Protein AF-V4P9B9-F1 (afdb_monomer)

Structure (mmCIF, N/CA/C/O backbone):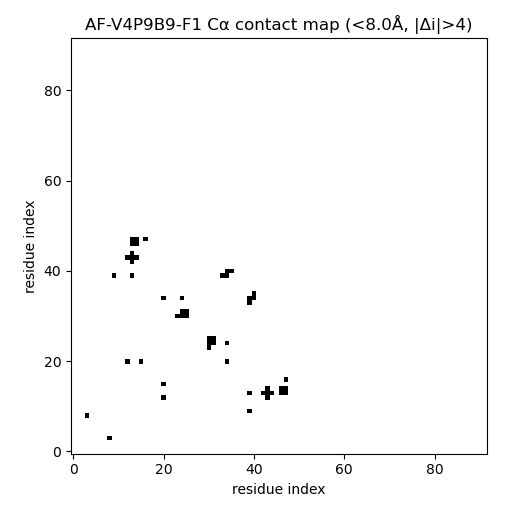
data_AF-V4P9B9-F1
#
_entry.id   AF-V4P9B9-F1
#
loop_
_atom_site.group_PDB
_atom_site.id
_atom_site.type_symbol
_atom_site.label_atom_id
_atom_site.label_alt_id
_atom_site.label_comp_id
_atom_site.label_asym_id
_atom_site.label_entity_id
_atom_site.label_seq_id
_atom_site.pdbx_PDB_ins_code
_atom_site.Cartn_x
_atom_site.Cartn_y
_atom_site.Cartn_z
_atom_site.occupancy
_atom_site.B_iso_or_equiv
_atom_site.auth_seq_id
_atom_site.auth_comp_id
_atom_site.auth_asym_id
_atom_site.auth_atom_id
_atom_site.pdbx_PDB_model_num
ATOM 1 N N . MET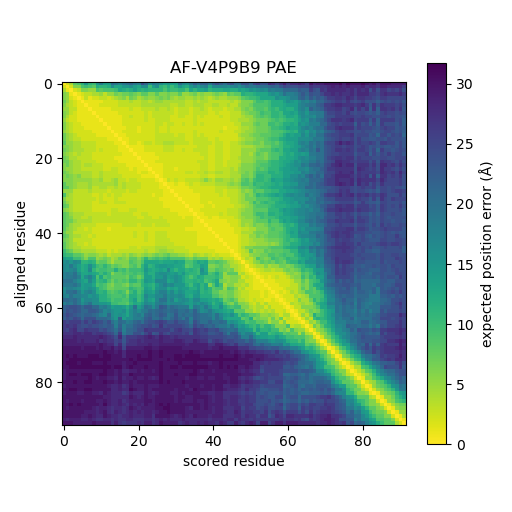 A 1 1 ? 1.403 -10.819 -18.142 1.00 59.53 1 MET A N 1
ATOM 2 C CA . MET A 1 1 ? 1.262 -9.467 -17.558 1.00 59.53 1 MET A CA 1
ATOM 3 C C . MET A 1 1 ? -0.222 -9.201 -17.479 1.00 59.53 1 MET A C 1
ATOM 5 O O . MET A 1 1 ? -0.904 -9.633 -18.388 1.00 59.53 1 MET A O 1
ATOM 9 N N . SER A 1 2 ? -0.726 -8.612 -16.400 1.00 63.41 2 SER A N 1
ATOM 10 C CA . SER A 1 2 ? -2.168 -8.432 -16.225 1.00 63.41 2 SER A CA 1
ATOM 11 C C . SER A 1 2 ? -2.744 -7.611 -17.380 1.00 63.41 2 SER A C 1
ATOM 13 O O . SER A 1 2 ? -2.269 -6.499 -17.598 1.00 63.41 2 SER A O 1
ATOM 15 N N . ASP A 1 3 ? -3.783 -8.107 -18.048 1.00 84.31 3 ASP A N 1
ATOM 16 C CA . ASP A 1 3 ? -4.541 -7.380 -19.086 1.00 84.31 3 ASP A CA 1
ATOM 17 C C . ASP A 1 3 ? -5.415 -6.253 -18.496 1.00 84.31 3 ASP A C 1
ATOM 19 O O . ASP A 1 3 ? -6.340 -5.742 -19.121 1.00 84.31 3 ASP A O 1
ATOM 23 N N . LEU A 1 4 ? -5.137 -5.881 -17.244 1.00 85.88 4 LEU A N 1
ATOM 24 C CA . LEU A 1 4 ? -5.888 -4.906 -16.482 1.00 85.88 4 LEU A CA 1
ATOM 25 C C . LEU A 1 4 ? -5.264 -3.511 -16.658 1.00 85.88 4 LEU A C 1
ATOM 27 O O . LEU A 1 4 ? -4.046 -3.372 -16.489 1.00 85.88 4 LEU A O 1
ATOM 31 N N . PRO A 1 5 ? -6.081 -2.471 -16.905 1.00 89.56 5 PRO A N 1
ATOM 32 C CA . PRO A 1 5 ? -5.647 -1.081 -16.870 1.00 89.56 5 PRO A CA 1
ATOM 33 C C . PRO A 1 5 ? -4.895 -0.734 -15.580 1.00 89.56 5 PRO A C 1
ATOM 35 O O . PRO A 1 5 ? -5.241 -1.199 -14.489 1.00 89.56 5 PRO A O 1
ATOM 38 N N . GLU A 1 6 ? -3.877 0.117 -15.700 1.00 86.44 6 GLU A N 1
ATOM 39 C CA . GLU A 1 6 ? -2.984 0.463 -14.591 1.00 86.44 6 GLU A CA 1
ATOM 40 C C . GLU A 1 6 ? -3.722 1.121 -13.416 1.00 86.44 6 GLU A C 1
ATOM 42 O O . GLU A 1 6 ? -3.447 0.790 -12.263 1.00 86.44 6 GLU A O 1
ATOM 47 N N . ASP A 1 7 ? -4.725 1.957 -13.693 1.00 87.25 7 ASP A N 1
ATOM 48 C CA . ASP A 1 7 ? -5.538 2.606 -12.660 1.00 87.25 7 ASP A CA 1
ATOM 49 C C . ASP A 1 7 ? -6.320 1.600 -11.804 1.00 87.25 7 ASP A C 1
ATOM 51 O O . ASP A 1 7 ? -6.344 1.702 -10.574 1.00 87.25 7 ASP A O 1
ATOM 55 N N . LEU A 1 8 ? -6.917 0.587 -12.439 1.00 89.81 8 LEU A N 1
ATOM 56 C CA . LEU A 1 8 ? -7.668 -0.461 -11.742 1.00 89.81 8 LEU A CA 1
ATOM 57 C C . LEU A 1 8 ? -6.735 -1.353 -10.923 1.00 89.81 8 LEU A C 1
ATOM 59 O O . LEU A 1 8 ? -7.043 -1.710 -9.784 1.00 89.81 8 LEU A O 1
ATOM 63 N N . LEU A 1 9 ? -5.563 -1.673 -11.470 1.00 89.00 9 LEU A N 1
ATOM 64 C CA . LEU A 1 9 ? -4.541 -2.424 -10.753 1.00 89.00 9 LEU A CA 1
ATOM 65 C C . LEU A 1 9 ? -4.085 -1.677 -9.494 1.00 89.00 9 LEU A C 1
ATOM 67 O O . LEU A 1 9 ? -3.986 -2.262 -8.413 1.00 89.00 9 LEU A O 1
ATOM 71 N N . GLU A 1 10 ? -3.857 -0.371 -9.620 1.00 89.50 10 GLU A N 1
ATOM 72 C CA . GLU A 1 10 ? -3.492 0.500 -8.511 1.00 89.50 10 GLU A CA 1
ATOM 73 C C . GLU A 1 10 ? -4.574 0.506 -7.421 1.00 89.50 10 GLU A C 1
ATOM 75 O O . GLU A 1 10 ? -4.267 0.433 -6.229 1.00 89.50 10 GLU A O 1
ATOM 80 N N . GLU A 1 11 ? -5.851 0.557 -7.810 1.00 89.94 11 GLU A N 1
ATOM 81 C CA . GLU A 1 11 ? -6.973 0.523 -6.874 1.00 89.94 11 GLU A CA 1
ATOM 82 C C . GLU A 1 11 ? -7.096 -0.785 -6.102 1.00 89.94 11 GLU A C 1
ATOM 84 O O . GLU A 1 11 ? -7.427 -0.748 -4.911 1.00 89.94 11 GLU A O 1
ATOM 89 N N . ILE A 1 12 ? -6.840 -1.918 -6.760 1.00 90.12 12 ILE A N 1
ATOM 90 C CA . ILE A 1 12 ? -6.815 -3.237 -6.123 1.00 90.12 12 ILE A CA 1
ATOM 91 C C . ILE A 1 12 ? -5.676 -3.277 -5.1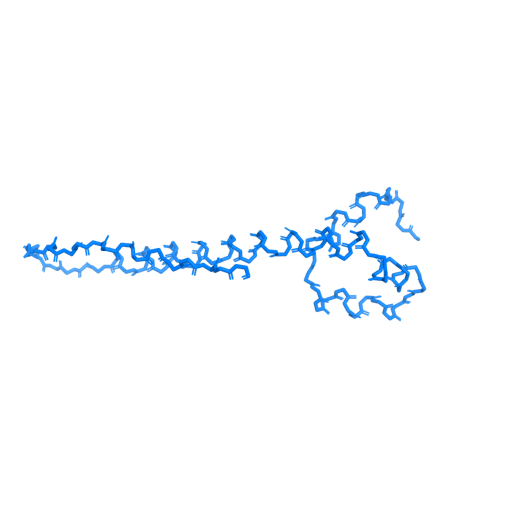05 1.00 90.12 12 ILE A C 1
ATOM 93 O O . ILE A 1 12 ? -5.896 -3.597 -3.937 1.00 90.12 12 ILE A O 1
ATOM 97 N N . LEU A 1 13 ? -4.470 -2.874 -5.508 1.00 90.50 13 LEU A N 1
ATOM 98 C CA . LEU A 1 13 ? -3.287 -2.904 -4.646 1.00 90.50 13 LEU A CA 1
ATOM 99 C C . LEU A 1 13 ? -3.395 -1.930 -3.470 1.00 90.50 13 LEU A C 1
ATOM 101 O O . LEU A 1 13 ? -2.936 -2.252 -2.380 1.00 90.50 13 LEU A O 1
ATOM 105 N N . CYS A 1 14 ? -4.086 -0.797 -3.631 1.00 90.75 14 CYS A N 1
ATOM 106 C CA . CYS A 1 14 ? -4.408 0.117 -2.528 1.00 90.75 14 CYS A CA 1
ATOM 107 C C . CYS A 1 14 ? -5.286 -0.514 -1.430 1.00 90.75 14 CYS A C 1
ATOM 109 O O . CYS A 1 14 ? -5.402 0.062 -0.350 1.00 90.75 14 CYS A O 1
ATOM 111 N N . ARG A 1 15 ? -5.940 -1.655 -1.688 1.00 87.06 15 ARG A N 1
ATOM 112 C CA . ARG A 1 15 ? -6.725 -2.402 -0.686 1.00 87.06 15 ARG A CA 1
ATOM 113 C C . ARG A 1 15 ? -5.920 -3.519 -0.019 1.00 87.06 15 ARG A C 1
ATOM 115 O O . ARG A 1 15 ? -6.336 -4.026 1.017 1.00 87.06 15 ARG A O 1
ATOM 122 N N . VAL A 1 16 ? -4.788 -3.909 -0.601 1.00 88.75 16 VAL A N 1
ATOM 123 C CA . VAL A 1 16 ? -3.922 -4.969 -0.077 1.00 88.75 16 VAL A CA 1
ATOM 124 C C . VAL A 1 16 ? -3.073 -4.420 1.070 1.00 88.75 16 VAL A C 1
ATOM 126 O O . VAL A 1 16 ? -2.619 -3.278 1.031 1.00 88.75 16 VAL A O 1
ATOM 129 N N . SER A 1 17 ? -2.823 -5.230 2.101 1.00 86.38 17 SER A N 1
ATOM 130 C CA . SER A 1 17 ? -1.974 -4.822 3.225 1.00 86.38 17 SER A CA 1
ATOM 131 C C . SER A 1 17 ? -0.547 -4.478 2.774 1.00 86.38 17 SER A C 1
ATOM 133 O O . SER A 1 17 ? 0.036 -5.148 1.916 1.00 86.38 17 SER A O 1
ATOM 135 N N . ALA A 1 18 ? 0.066 -3.479 3.415 1.00 88.88 18 ALA A N 1
ATOM 136 C CA . ALA A 1 18 ? 1.450 -3.091 3.127 1.00 88.88 18 ALA A CA 1
ATOM 137 C C . ALA A 1 18 ? 2.445 -4.254 3.329 1.00 88.88 18 ALA A C 1
ATOM 139 O O . ALA A 1 18 ? 3.425 -4.373 2.597 1.00 88.88 18 ALA A O 1
ATOM 140 N N . THR A 1 19 ? 2.166 -5.159 4.274 1.00 88.56 19 THR A N 1
ATOM 141 C CA . THR A 1 19 ? 2.977 -6.361 4.533 1.00 88.56 19 THR A CA 1
ATOM 142 C C . THR A 1 19 ? 3.024 -7.307 3.333 1.00 88.56 19 THR A C 1
ATOM 144 O O . THR A 1 19 ? 4.086 -7.826 2.987 1.00 88.56 19 THR A O 1
ATOM 147 N N . SER A 1 20 ? 1.893 -7.505 2.658 1.00 89.00 20 SER A N 1
ATOM 148 C CA . SER A 1 20 ? 1.819 -8.349 1.465 1.00 89.00 20 SER A CA 1
ATOM 149 C C . SER A 1 20 ? 2.459 -7.666 0.260 1.00 89.00 20 SER A C 1
ATOM 151 O O . SER A 1 20 ? 3.225 -8.305 -0.462 1.00 89.00 20 SER A O 1
ATOM 153 N N . LEU A 1 21 ? 2.241 -6.357 0.093 1.00 91.88 21 LEU A N 1
ATOM 154 C CA . LEU A 1 21 ? 2.886 -5.575 -0.967 1.00 91.88 21 LEU A CA 1
ATOM 155 C C . LEU A 1 21 ? 4.415 -5.556 -0.832 1.00 91.88 21 LEU A C 1
ATOM 157 O O . LEU A 1 21 ? 5.117 -5.649 -1.838 1.00 91.88 21 LEU A O 1
ATOM 161 N N . LYS A 1 22 ? 4.947 -5.531 0.399 1.00 90.81 22 LYS A N 1
ATOM 162 C CA . LYS A 1 22 ? 6.394 -5.615 0.649 1.00 90.81 22 LYS A CA 1
ATOM 163 C C . LYS A 1 22 ? 6.998 -6.895 0.071 1.00 90.81 22 LYS A C 1
ATOM 165 O O . LYS A 1 22 ? 8.067 -6.831 -0.516 1.00 90.81 22 LYS A O 1
ATOM 170 N N . ARG A 1 23 ? 6.313 -8.039 0.182 1.00 92.88 23 ARG A N 1
ATOM 171 C CA . ARG A 1 23 ? 6.763 -9.297 -0.445 1.00 92.88 23 ARG A CA 1
ATOM 172 C C . ARG A 1 23 ? 6.667 -9.229 -1.969 1.00 92.88 23 ARG A C 1
ATOM 174 O O . ARG A 1 23 ? 7.613 -9.600 -2.657 1.00 92.88 23 ARG A O 1
ATOM 181 N N . LEU A 1 24 ? 5.559 -8.695 -2.490 1.00 90.44 24 LEU A N 1
ATOM 182 C CA . LEU A 1 24 ? 5.320 -8.574 -3.932 1.00 90.44 24 LEU A CA 1
ATOM 183 C C . LEU A 1 24 ? 6.380 -7.703 -4.629 1.00 90.44 24 LEU A C 1
ATOM 185 O O . LEU A 1 24 ? 6.751 -7.985 -5.769 1.00 90.44 24 LEU A O 1
ATOM 189 N N . ARG A 1 25 ? 6.926 -6.705 -3.919 1.00 92.06 25 ARG A N 1
ATOM 190 C CA . ARG A 1 25 ? 8.009 -5.818 -4.379 1.00 92.06 25 ARG A CA 1
ATOM 191 C C . ARG A 1 25 ? 9.195 -6.577 -4.976 1.00 92.06 25 ARG A C 1
ATOM 193 O O . ARG A 1 25 ? 9.769 -6.121 -5.961 1.00 92.06 25 ARG A O 1
ATOM 200 N N . TYR A 1 26 ? 9.538 -7.729 -4.404 1.00 92.19 26 TYR A N 1
ATOM 201 C CA . TYR A 1 26 ? 10.720 -8.506 -4.781 1.00 92.19 26 TYR A CA 1
ATOM 202 C C . TYR A 1 26 ? 10.485 -9.465 -5.954 1.00 92.19 26 TYR A C 1
ATOM 204 O O . TYR A 1 26 ? 11.429 -10.086 -6.427 1.00 92.19 26 TYR A O 1
ATOM 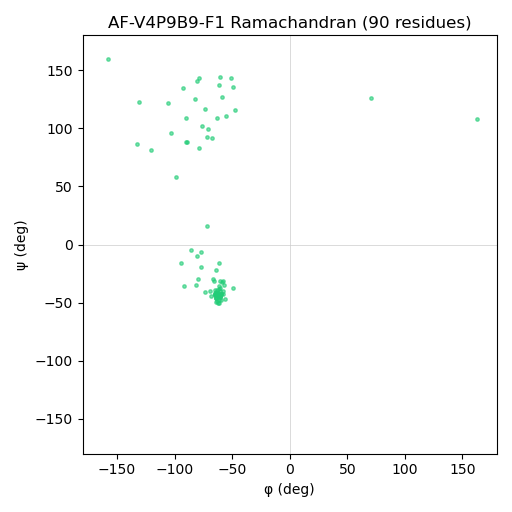212 N N . THR A 1 27 ? 9.250 -9.588 -6.446 1.00 91.12 27 THR A N 1
ATOM 213 C CA . THR A 1 27 ? 8.927 -10.556 -7.509 1.00 91.12 27 THR A CA 1
ATOM 214 C C . THR A 1 27 ? 9.275 -10.054 -8.909 1.00 91.12 27 THR A C 1
ATOM 216 O O . THR A 1 27 ? 9.682 -10.845 -9.755 1.00 91.12 27 THR A O 1
ATOM 219 N N . CYS A 1 28 ? 9.139 -8.750 -9.191 1.00 89.69 28 CYS A N 1
ATOM 220 C CA . CYS A 1 28 ? 9.558 -8.185 -10.476 1.00 89.69 28 CYS A CA 1
ATOM 221 C C . CYS A 1 28 ? 9.826 -6.671 -10.417 1.00 89.69 28 CYS A C 1
ATOM 223 O O . CYS A 1 28 ? 9.314 -5.946 -9.560 1.00 89.69 28 CYS A O 1
ATOM 225 N N . LYS A 1 29 ? 10.594 -6.167 -11.397 1.00 90.44 29 LYS A N 1
ATOM 226 C CA . LYS A 1 29 ? 10.972 -4.743 -11.509 1.00 90.44 29 LYS A CA 1
ATOM 227 C C . LYS A 1 29 ? 9.763 -3.808 -11.607 1.00 90.44 29 LYS A C 1
ATOM 229 O O . LYS A 1 29 ? 9.832 -2.681 -11.119 1.00 90.44 29 LYS A O 1
ATOM 234 N N . ARG A 1 30 ? 8.669 -4.265 -12.228 1.00 88.75 30 ARG A N 1
ATOM 235 C CA . ARG A 1 30 ? 7.434 -3.479 -12.366 1.00 88.75 30 ARG A CA 1
ATOM 236 C C . ARG A 1 30 ? 6.812 -3.194 -10.999 1.00 88.75 30 ARG A C 1
ATOM 238 O O . ARG A 1 30 ? 6.511 -2.041 -10.716 1.00 88.75 30 ARG A O 1
ATOM 245 N N . TRP A 1 31 ? 6.707 -4.202 -10.132 1.00 91.94 31 TRP A N 1
ATOM 246 C CA . TRP A 1 31 ? 6.211 -4.024 -8.765 1.00 91.94 31 TRP A CA 1
ATOM 247 C C . TRP A 1 31 ? 7.123 -3.145 -7.921 1.00 91.94 31 TRP A C 1
ATOM 249 O O . TRP A 1 31 ? 6.635 -2.253 -7.234 1.00 91.94 31 TRP A O 1
ATOM 259 N N . ASN A 1 32 ? 8.442 -3.338 -8.024 1.00 92.50 32 ASN A N 1
ATOM 260 C CA . ASN A 1 32 ? 9.395 -2.480 -7.325 1.00 92.50 32 ASN A CA 1
ATOM 261 C C . ASN A 1 32 ? 9.204 -0.997 -7.693 1.00 92.50 32 ASN A C 1
ATOM 263 O O . ASN A 1 32 ? 9.078 -0.161 -6.806 1.00 92.50 32 ASN A O 1
ATOM 267 N N . ARG A 1 33 ? 9.078 -0.683 -8.990 1.00 92.56 33 ARG A N 1
ATOM 268 C CA . ARG A 1 33 ? 8.827 0.690 -9.463 1.00 92.56 33 ARG A CA 1
ATOM 269 C C . ARG A 1 33 ? 7.474 1.243 -9.015 1.00 92.56 33 ARG A C 1
ATOM 271 O O . ARG A 1 33 ? 7.402 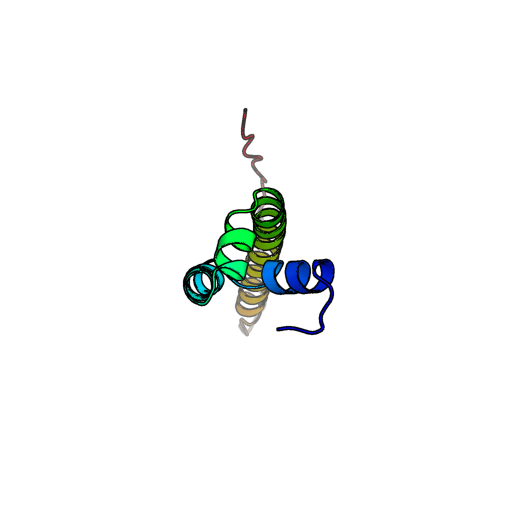2.405 -8.630 1.00 92.56 33 ARG A O 1
ATOM 278 N N . LEU A 1 34 ? 6.414 0.432 -9.056 1.00 91.31 34 LEU A N 1
ATOM 279 C CA . LEU A 1 34 ? 5.082 0.857 -8.618 1.00 91.31 34 LEU A CA 1
ATOM 280 C C . LEU A 1 34 ? 5.075 1.223 -7.129 1.00 91.31 34 LEU A C 1
ATOM 282 O O . LEU A 1 34 ? 4.516 2.247 -6.753 1.00 91.31 34 LEU A O 1
ATOM 286 N N . PHE A 1 35 ? 5.718 0.414 -6.285 1.00 90.81 35 PHE A N 1
ATOM 287 C CA . PHE A 1 35 ? 5.745 0.648 -4.839 1.00 90.81 35 PHE A CA 1
ATOM 288 C C . PHE A 1 35 ? 6.718 1.754 -4.412 1.00 90.81 35 PHE A C 1
ATOM 290 O O . PHE A 1 35 ? 6.535 2.328 -3.342 1.00 90.81 35 PHE A O 1
ATOM 297 N N . ASP A 1 36 ? 7.697 2.104 -5.249 1.00 91.06 36 ASP A N 1
ATOM 298 C CA . ASP A 1 36 ? 8.542 3.292 -5.058 1.00 91.06 36 ASP A CA 1
ATOM 299 C C . ASP A 1 36 ? 7.855 4.595 -5.527 1.00 91.06 36 ASP A C 1
ATOM 301 O O . ASP A 1 36 ? 8.330 5.699 -5.249 1.00 91.06 36 ASP A O 1
ATOM 305 N N . ASN A 1 37 ? 6.707 4.505 -6.209 1.00 92.38 37 ASN A N 1
ATOM 306 C CA . ASN A 1 37 ? 5.967 5.672 -6.674 1.00 92.38 37 ASN A CA 1
ATOM 307 C C . ASN A 1 37 ? 5.257 6.394 -5.512 1.00 92.38 37 ASN A C 1
ATOM 309 O O . ASN A 1 37 ? 4.307 5.886 -4.914 1.00 92.38 37 ASN A O 1
ATOM 313 N N . LYS A 1 38 ? 5.646 7.649 -5.251 1.00 92.31 38 LYS A N 1
ATOM 314 C CA . LYS A 1 38 ? 5.062 8.490 -4.187 1.00 92.31 38 LYS A CA 1
ATOM 315 C C . LYS A 1 38 ? 3.543 8.674 -4.309 1.00 92.31 38 LYS A C 1
ATOM 317 O O . LYS A 1 38 ? 2.861 8.754 -3.286 1.00 92.31 38 LYS A O 1
ATOM 322 N N . ARG A 1 39 ? 2.997 8.745 -5.533 1.00 91.81 39 ARG A N 1
ATOM 323 C CA . ARG A 1 39 ? 1.546 8.863 -5.768 1.00 91.81 39 ARG A CA 1
ATOM 324 C C . ARG A 1 39 ? 0.820 7.619 -5.262 1.00 91.81 39 ARG A C 1
ATOM 326 O O . ARG A 1 39 ? -0.163 7.765 -4.535 1.00 91.81 39 ARG A O 1
ATOM 333 N N . PHE A 1 40 ? 1.344 6.437 -5.587 1.00 92.19 40 PHE A N 1
ATOM 334 C CA . PHE A 1 40 ? 0.807 5.164 -5.112 1.00 92.19 40 PHE A CA 1
ATOM 335 C C . PHE A 1 40 ? 0.866 5.082 -3.588 1.00 92.19 40 PHE A C 1
ATOM 337 O O . PHE A 1 40 ? -0.154 4.846 -2.947 1.00 92.19 40 PHE A O 1
ATOM 344 N N . THR A 1 41 ? 2.029 5.362 -2.995 1.00 91.38 41 THR A N 1
ATOM 345 C CA . THR A 1 41 ? 2.224 5.296 -1.540 1.00 91.38 41 THR A CA 1
ATOM 346 C C . THR A 1 41 ? 1.255 6.207 -0.790 1.00 91.38 41 THR A C 1
ATOM 348 O O . THR A 1 41 ? 0.643 5.784 0.189 1.00 91.38 41 THR A O 1
ATOM 351 N N . ARG A 1 42 ? 1.030 7.435 -1.277 1.00 91.50 42 ARG A N 1
ATOM 352 C CA . ARG A 1 42 ? 0.046 8.356 -0.686 1.00 91.50 42 ARG A CA 1
ATOM 353 C C . ARG A 1 42 ? -1.387 7.830 -0.812 1.00 91.50 42 ARG A C 1
ATOM 355 O O . ARG A 1 42 ? -2.145 7.901 0.153 1.00 91.50 42 ARG A O 1
ATOM 362 N N . LYS A 1 43 ? -1.761 7.299 -1.982 1.00 91.00 43 LYS A N 1
ATOM 363 C CA . LYS A 1 43 ? -3.097 6.731 -2.245 1.00 91.00 43 LYS A CA 1
ATOM 364 C C . LYS A 1 43 ? -3.358 5.499 -1.372 1.00 91.00 43 LYS A C 1
ATOM 366 O O . LYS A 1 43 ? -4.432 5.385 -0.784 1.00 91.00 43 LYS A O 1
ATOM 371 N N . HIS A 1 44 ? -2.362 4.625 -1.241 1.00 92.75 44 HIS A N 1
ATOM 372 C CA . HIS A 1 44 ? -2.389 3.444 -0.381 1.00 92.75 44 HIS A CA 1
ATOM 373 C C . HIS A 1 44 ? -2.547 3.840 1.089 1.00 92.75 44 HIS A C 1
ATOM 375 O O . HIS A 1 44 ? -3.485 3.385 1.739 1.00 92.75 44 HIS A O 1
ATOM 381 N N . PHE A 1 45 ? -1.728 4.772 1.586 1.00 87.31 45 PHE A N 1
ATOM 382 C CA . PHE A 1 45 ? -1.794 5.237 2.975 1.00 87.31 45 PHE A CA 1
ATOM 383 C C . PHE A 1 45 ? -3.150 5.868 3.323 1.00 87.31 45 PHE A C 1
ATOM 385 O O . PHE A 1 45 ? -3.765 5.519 4.331 1.00 87.31 45 PHE A O 1
ATOM 392 N N . ALA A 1 46 ? -3.671 6.734 2.448 1.00 87.44 46 ALA A N 1
ATOM 393 C CA . ALA A 1 46 ? -4.981 7.362 2.626 1.00 87.44 46 ALA A CA 1
ATOM 394 C C . ALA A 1 46 ? -6.149 6.358 2.616 1.00 87.44 46 ALA A C 1
ATOM 396 O O . ALA A 1 46 ? -7.233 6.659 3.117 1.00 87.44 46 ALA A O 1
ATOM 397 N N . LYS A 1 47 ? -5.963 5.174 2.021 1.00 83.69 47 LYS A N 1
ATOM 398 C CA . LYS A 1 47 ? -6.968 4.105 2.008 1.00 83.69 47 LYS A CA 1
ATOM 399 C C . LYS A 1 47 ? -6.787 3.148 3.184 1.00 83.69 47 LYS A C 1
ATOM 401 O O . LYS A 1 47 ? -7.781 2.720 3.763 1.00 83.69 47 LYS A O 1
ATOM 406 N N . ALA A 1 48 ? -5.547 2.877 3.585 1.00 75.75 48 ALA A N 1
ATOM 407 C CA . ALA A 1 48 ? -5.217 2.091 4.768 1.00 75.75 48 ALA A CA 1
ATOM 408 C C . ALA A 1 48 ? -5.765 2.733 6.053 1.00 75.75 48 ALA A C 1
ATOM 410 O O . ALA A 1 48 ? -6.325 2.023 6.886 1.00 75.75 48 ALA A O 1
ATOM 411 N N . SER A 1 49 ? -5.700 4.063 6.182 1.00 69.31 49 SER A N 1
ATOM 412 C CA . SER A 1 49 ? -6.299 4.783 7.317 1.00 69.31 49 SER A CA 1
ATOM 413 C C . SER A 1 49 ? -7.814 4.564 7.413 1.00 69.31 49 SER A C 1
ATOM 415 O O . SER A 1 49 ? -8.334 4.283 8.492 1.00 69.31 49 SER A O 1
ATOM 417 N N . LYS A 1 50 ? -8.522 4.592 6.276 1.00 73.69 50 LYS A N 1
ATOM 418 C CA . LYS A 1 50 ? -9.965 4.312 6.211 1.00 73.69 50 LYS A CA 1
ATOM 419 C C . LYS A 1 50 ? -10.284 2.870 6.603 1.00 73.69 50 LYS A C 1
ATOM 421 O O . LYS A 1 50 ? -11.220 2.644 7.360 1.00 73.69 50 LYS A O 1
ATOM 426 N N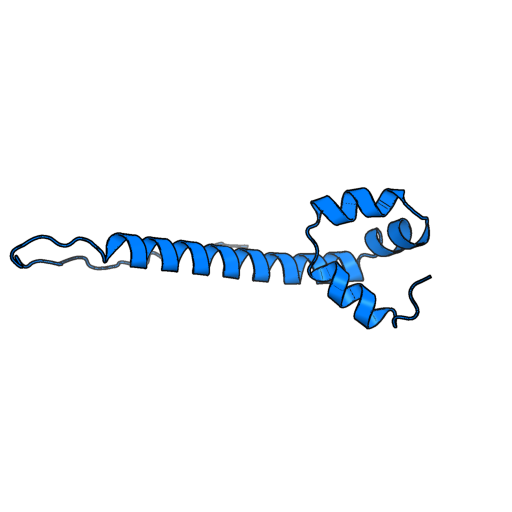 . GLN A 1 51 ? -9.497 1.902 6.130 1.00 73.25 51 GLN A N 1
ATOM 427 C CA . GLN A 1 51 ? -9.680 0.490 6.492 1.00 73.25 51 GLN A CA 1
ATOM 428 C C . GLN A 1 51 ? -9.444 0.250 7.987 1.00 73.25 51 GLN A C 1
ATOM 430 O O . GLN A 1 51 ? -10.207 -0.472 8.625 1.00 73.25 51 GLN A O 1
ATOM 435 N N . PHE A 1 52 ? -8.429 0.894 8.564 1.00 71.00 52 PHE A N 1
ATOM 436 C CA . PHE A 1 52 ? -8.150 0.818 9.995 1.00 71.00 52 PHE A CA 1
ATOM 437 C C . PHE A 1 52 ? -9.283 1.425 10.835 1.00 71.00 52 PHE A C 1
ATOM 439 O O . PHE A 1 52 ? -9.729 0.806 11.799 1.00 71.00 52 PHE A O 1
ATOM 446 N N . MET A 1 53 ? -9.816 2.582 10.429 1.00 68.44 53 MET A N 1
ATOM 447 C CA . MET A 1 53 ? -10.994 3.179 11.067 1.00 68.44 53 MET A CA 1
ATOM 448 C C . MET A 1 53 ? -12.224 2.268 10.990 1.00 68.44 53 MET A C 1
ATOM 450 O O . MET A 1 53 ? -12.899 2.079 11.999 1.00 68.44 53 MET A O 1
ATOM 454 N N . ILE A 1 54 ? -12.500 1.662 9.829 1.00 73.56 54 ILE A N 1
ATOM 455 C CA . ILE A 1 54 ? -13.611 0.709 9.666 1.00 73.56 54 ILE A CA 1
ATOM 456 C C . ILE A 1 54 ? -13.428 -0.496 10.595 1.00 73.56 54 ILE A C 1
ATOM 458 O O . ILE A 1 54 ? -14.381 -0.901 11.257 1.00 73.56 54 ILE A O 1
ATOM 462 N N . LEU A 1 55 ? -12.212 -1.040 10.690 1.00 76.81 55 LEU A N 1
ATOM 463 C CA . LEU A 1 55 ? -11.904 -2.162 11.575 1.00 76.81 55 LEU A CA 1
ATOM 464 C C . LEU A 1 55 ? -12.128 -1.808 13.052 1.00 76.81 55 LEU A C 1
ATOM 466 O O . LEU A 1 55 ? -12.737 -2.596 13.774 1.00 76.81 55 LEU A O 1
ATOM 470 N N . ILE A 1 56 ? -11.677 -0.630 13.498 1.00 75.38 56 ILE A N 1
ATOM 471 C CA . ILE A 1 56 ? -11.924 -0.146 14.865 1.00 75.38 56 ILE A CA 1
ATOM 472 C C . ILE A 1 56 ? -13.422 0.019 15.106 1.00 75.38 56 ILE A C 1
ATOM 474 O O . ILE A 1 56 ? -13.940 -0.479 16.099 1.00 75.38 56 ILE A O 1
ATOM 478 N N . MET A 1 57 ? -14.141 0.668 14.190 1.00 77.25 57 MET A N 1
ATOM 479 C CA . MET A 1 57 ? -15.586 0.859 14.312 1.00 77.25 57 MET A CA 1
ATOM 480 C C . MET A 1 57 ? -16.337 -0.471 14.390 1.00 77.25 57 MET A C 1
ATOM 482 O O . MET A 1 57 ? -17.226 -0.623 15.225 1.00 77.25 57 MET A O 1
ATOM 486 N N . LEU A 1 58 ? -15.962 -1.451 13.567 1.00 84.25 58 LEU A N 1
ATOM 487 C CA . LEU A 1 58 ? -16.536 -2.793 13.606 1.00 84.25 58 LEU A CA 1
ATOM 488 C C . LEU A 1 58 ? -16.228 -3.488 14.938 1.00 84.25 58 LEU A C 1
ATOM 490 O O . LEU A 1 58 ? -17.132 -4.042 15.557 1.00 84.25 58 LEU A O 1
ATOM 494 N N . LYS A 1 59 ? -14.975 -3.425 15.405 1.00 81.56 59 LYS A N 1
ATOM 495 C CA . LYS A 1 59 ? -14.556 -4.015 16.682 1.00 81.56 59 LYS A CA 1
ATOM 496 C C . LYS A 1 59 ? -15.321 -3.405 17.853 1.00 81.56 59 LYS A C 1
ATOM 498 O O . LYS A 1 59 ? -15.828 -4.149 18.685 1.00 81.56 59 LYS A O 1
ATOM 503 N N . ASN A 1 60 ? -15.458 -2.082 17.887 1.00 76.12 60 ASN A N 1
ATOM 504 C CA . ASN A 1 60 ? -16.199 -1.381 18.932 1.00 76.12 60 ASN A CA 1
ATOM 505 C C . ASN A 1 60 ? -17.688 -1.744 18.885 1.00 76.12 60 ASN A C 1
ATOM 507 O O . ASN A 1 60 ? -18.268 -2.038 19.924 1.00 76.12 60 ASN A O 1
ATOM 511 N N . LYS A 1 61 ? -18.305 -1.806 17.695 1.00 76.69 61 LYS A N 1
ATOM 512 C CA . LYS A 1 61 ? -19.696 -2.268 17.548 1.00 76.69 61 LYS A CA 1
ATOM 513 C C . LYS A 1 61 ? -19.883 -3.696 18.058 1.00 76.69 61 LYS A C 1
ATOM 515 O O . LYS A 1 61 ? -20.799 -3.940 18.831 1.00 76.69 61 LYS A O 1
ATOM 520 N N . LEU A 1 62 ? -19.007 -4.624 17.673 1.00 71.50 62 LEU A N 1
ATOM 521 C CA . LEU A 1 62 ? -19.054 -6.010 18.148 1.00 71.50 62 LEU A CA 1
ATOM 522 C C . LEU A 1 62 ? -18.843 -6.100 19.664 1.00 71.50 62 LEU A C 1
ATOM 524 O O . LEU A 1 62 ? -19.533 -6.871 20.323 1.00 71.50 62 LEU A O 1
ATOM 528 N N . GLN A 1 63 ? -17.944 -5.290 20.226 1.00 68.38 63 GLN A N 1
ATOM 529 C CA . GLN A 1 63 ? -17.728 -5.211 21.670 1.00 68.38 63 GLN A CA 1
ATOM 530 C C . GLN A 1 63 ? -18.983 -4.712 22.404 1.00 68.38 63 GLN A C 1
ATOM 532 O O . GLN A 1 63 ? -19.370 -5.305 23.406 1.00 68.38 63 GLN A O 1
ATOM 537 N N . ILE A 1 64 ? -19.648 -3.673 21.887 1.00 65.94 64 ILE A N 1
ATOM 538 C CA . ILE A 1 64 ? -20.904 -3.143 22.444 1.00 65.94 64 ILE A CA 1
ATOM 539 C C . ILE A 1 64 ? -22.013 -4.202 22.374 1.00 65.94 64 ILE A C 1
ATOM 541 O O . ILE A 1 64 ? -22.652 -4.477 23.386 1.00 65.94 64 ILE A O 1
ATOM 545 N N . CYS A 1 65 ? -22.199 -4.846 21.216 1.00 60.12 65 CYS A N 1
ATOM 546 C CA . CYS A 1 65 ? -23.184 -5.919 21.054 1.00 60.12 65 CYS A CA 1
ATOM 547 C C . CYS A 1 65 ? -22.895 -7.114 21.976 1.00 60.12 65 CYS A C 1
ATOM 549 O O . CYS A 1 65 ? -23.814 -7.702 22.533 1.00 60.12 65 CYS A O 1
ATOM 551 N N . SER A 1 66 ? -21.621 -7.469 22.169 1.00 59.16 66 SER A N 1
ATOM 552 C CA . SER A 1 66 ? -21.218 -8.536 23.091 1.00 59.16 66 SER A CA 1
ATOM 553 C C . SER A 1 66 ? -21.500 -8.178 24.551 1.00 59.16 66 SER A C 1
ATOM 555 O O . SER A 1 66 ? -21.745 -9.075 25.353 1.00 59.16 66 SER A O 1
ATOM 557 N N . LEU A 1 67 ? -21.467 -6.892 24.907 1.00 59.03 67 LEU A N 1
ATOM 558 C CA . LEU A 1 67 ? -21.765 -6.420 26.258 1.00 59.03 67 LEU A CA 1
ATOM 559 C C . LEU A 1 67 ? -23.280 -6.354 26.525 1.00 59.03 67 LEU A C 1
ATOM 561 O O . LEU A 1 67 ? -23.710 -6.557 27.661 1.00 59.03 67 LEU A O 1
ATOM 565 N N . SER A 1 68 ? -24.092 -6.121 25.485 1.00 60.56 68 SER A N 1
ATOM 566 C CA . SER A 1 68 ? -25.556 -6.029 25.590 1.00 60.56 68 SER A CA 1
ATOM 567 C C . SER A 1 68 ? -26.276 -7.376 25.724 1.00 60.56 68 SER A C 1
ATOM 569 O O . SER A 1 68 ? -27.477 -7.390 25.973 1.00 60.56 68 SER A O 1
ATOM 571 N N . VAL A 1 69 ? -25.580 -8.513 25.604 1.00 56.34 69 VAL A N 1
ATOM 572 C CA . VAL A 1 69 ? -26.155 -9.852 25.845 1.00 56.34 69 VAL A CA 1
ATOM 573 C C . VAL A 1 69 ? -25.785 -10.332 27.247 1.00 56.34 69 VAL A C 1
ATOM 575 O O . VAL A 1 69 ? -25.168 -11.373 27.439 1.00 56.34 69 VAL A O 1
ATOM 578 N N . ASN A 1 70 ? -26.169 -9.559 28.257 1.00 54.09 70 ASN A N 1
ATOM 579 C CA . ASN A 1 70 ? -26.235 -10.053 29.626 1.00 54.09 70 ASN A CA 1
ATOM 580 C C . ASN A 1 70 ? -27.706 -10.303 29.956 1.00 54.09 70 ASN A C 1
ATOM 582 O O . ASN A 1 70 ? -28.431 -9.391 30.343 1.00 54.09 70 ASN A O 1
ATOM 586 N N . HIS A 1 71 ? -28.146 -11.553 29.795 1.00 51.69 71 HIS A N 1
ATOM 587 C CA . HIS A 1 71 ? -29.387 -12.022 30.402 1.00 51.69 71 HIS A CA 1
ATOM 588 C C . HIS A 1 71 ? -29.157 -12.047 31.913 1.00 51.69 71 HIS A C 1
ATOM 590 O O . HIS A 1 71 ? -28.650 -13.026 32.456 1.00 51.69 71 HIS A O 1
ATOM 596 N N . LYS A 1 72 ? -29.474 -10.955 32.604 1.00 53.53 72 LYS A N 1
ATOM 597 C CA . LYS A 1 72 ? -29.692 -11.017 34.044 1.00 53.53 72 LYS A CA 1
ATOM 598 C C . LYS A 1 72 ? -31.183 -10.901 34.278 1.00 53.53 72 LYS A C 1
ATOM 600 O O . LYS A 1 72 ? -31.814 -9.939 33.848 1.00 53.53 72 LYS A O 1
ATOM 605 N N . GLY A 1 73 ? -31.735 -11.919 34.931 1.00 54.09 73 GLY A N 1
ATOM 606 C CA . GLY A 1 73 ? -33.027 -11.789 35.576 1.00 54.09 73 GLY A CA 1
ATOM 607 C C . GLY A 1 73 ? -33.042 -10.520 36.429 1.00 54.09 73 GLY A C 1
ATOM 608 O O . GLY A 1 73 ? -32.086 -10.242 37.156 1.00 54.09 73 GLY A O 1
ATOM 609 N N . SER A 1 74 ? -34.156 -9.798 36.307 1.00 40.97 74 SER A N 1
ATOM 610 C CA . SER A 1 74 ? -34.573 -8.548 36.962 1.00 40.97 74 SER A CA 1
ATOM 611 C C . SER A 1 74 ? -33.852 -7.237 36.571 1.00 40.97 74 SER A C 1
ATOM 613 O O . SER A 1 74 ? -32.630 -7.136 36.691 1.00 40.97 74 SER A O 1
ATOM 615 N N . PRO A 1 75 ? -34.615 -6.198 36.158 1.00 53.69 75 PRO A N 1
ATOM 616 C CA . PRO A 1 75 ? -34.088 -4.876 35.855 1.00 53.69 75 PRO A CA 1
ATOM 617 C C . PRO A 1 75 ? -33.929 -4.094 37.163 1.00 53.69 75 PRO A C 1
ATOM 619 O O . PRO A 1 75 ? -34.892 -3.941 37.911 1.00 53.69 75 PRO A O 1
ATOM 622 N N . SER A 1 76 ? -32.738 -3.572 37.446 1.00 46.50 76 SER A N 1
ATOM 623 C CA . SER A 1 76 ? -32.589 -2.534 38.465 1.00 46.50 76 SER A CA 1
ATOM 624 C C . SER A 1 76 ? -31.773 -1.385 37.904 1.00 46.50 76 SER A C 1
ATOM 626 O O . SER A 1 76 ? -30.670 -1.558 37.390 1.00 46.50 76 SER A O 1
ATOM 628 N N . MET A 1 77 ? -32.436 -0.243 37.972 1.00 56.53 77 MET A N 1
ATOM 629 C CA . MET A 1 77 ? -32.141 1.083 37.463 1.00 56.53 77 MET A CA 1
ATOM 630 C C . MET A 1 77 ? -30.848 1.653 38.060 1.00 56.53 77 MET A C 1
ATOM 632 O O . MET A 1 77 ? -30.598 1.473 39.246 1.00 56.53 77 MET A O 1
ATOM 636 N N . ASP A 1 78 ? -30.024 2.273 37.209 1.00 44.91 78 ASP A N 1
ATOM 637 C CA . ASP A 1 78 ? -29.455 3.623 37.370 1.00 44.91 78 ASP A CA 1
ATOM 638 C C . ASP A 1 78 ? -28.250 3.787 36.433 1.00 44.91 78 ASP A C 1
ATOM 640 O O . ASP A 1 78 ? -27.180 3.222 36.653 1.00 44.91 78 ASP A O 1
ATOM 644 N N . PHE A 1 79 ? -28.404 4.587 35.373 1.00 43.41 79 PHE A N 1
ATOM 645 C CA . PHE A 1 79 ? -27.266 5.050 34.578 1.00 43.41 79 PHE A CA 1
ATOM 646 C C . PHE A 1 79 ? -27.218 6.572 34.601 1.00 43.41 79 PHE A C 1
ATOM 648 O O . PHE A 1 79 ? -27.670 7.259 33.687 1.00 43.41 79 PHE A O 1
ATOM 655 N N . LYS A 1 80 ? -26.655 7.104 35.687 1.00 49.19 80 LYS A N 1
ATOM 656 C CA . LYS A 1 80 ? -26.131 8.466 35.719 1.00 49.19 80 LYS A CA 1
ATOM 657 C C . LYS A 1 80 ? -24.663 8.398 35.302 1.00 49.19 80 LYS A C 1
ATOM 659 O O . LYS A 1 80 ? -23.780 8.214 36.130 1.00 49.19 80 LYS A O 1
ATOM 664 N N . GLY A 1 81 ? -24.424 8.482 33.999 1.00 44.75 81 GLY A N 1
ATOM 665 C CA . GLY A 1 81 ? -23.089 8.517 33.408 1.00 44.75 81 GLY A CA 1
ATOM 666 C C . GLY A 1 81 ? -23.020 9.641 32.390 1.00 44.75 81 GLY A C 1
ATOM 667 O O . GLY A 1 81 ? -23.308 9.436 31.216 1.00 44.75 81 GLY A O 1
ATOM 668 N N . GLU A 1 82 ? -22.698 10.838 32.869 1.00 45.72 82 GLU A N 1
ATOM 669 C CA . GLU A 1 82 ? -22.418 12.021 32.061 1.00 45.72 82 GLU A CA 1
ATOM 670 C C . GLU A 1 82 ? -21.171 11.746 31.205 1.00 45.72 82 GLU A C 1
ATOM 672 O O . GLU A 1 82 ? -20.062 11.610 31.721 1.00 45.72 82 GLU A O 1
ATOM 677 N N . LEU A 1 83 ? -21.355 11.584 29.892 1.00 50.62 83 LEU A N 1
ATOM 678 C CA . LEU A 1 83 ? -20.254 11.409 28.947 1.00 50.62 83 LEU A CA 1
ATOM 679 C C . LEU A 1 83 ? -19.640 12.780 28.652 1.00 50.62 83 LEU A C 1
ATOM 681 O O . LEU A 1 83 ? -19.973 13.416 27.651 1.00 50.62 83 LEU A O 1
ATOM 685 N N . SER A 1 84 ? -18.742 13.248 29.520 1.00 46.47 84 SER A N 1
ATOM 686 C CA . SER A 1 84 ? -17.872 14.371 29.182 1.00 46.47 84 SER A CA 1
ATOM 687 C C . SER A 1 84 ? -16.853 13.906 28.140 1.00 46.47 84 SER A C 1
ATOM 689 O O . SER A 1 84 ? -15.854 13.246 28.422 1.00 46.47 84 SER A O 1
ATOM 691 N N . LEU A 1 85 ? -17.150 14.227 26.882 1.00 50.97 85 LEU A N 1
ATOM 692 C CA . LEU A 1 85 ? -16.217 14.111 25.774 1.00 50.97 85 LEU A CA 1
ATOM 693 C C . LEU A 1 85 ? -15.170 15.216 25.940 1.00 50.97 85 LEU A C 1
ATOM 695 O O . LEU A 1 85 ? -15.385 16.351 25.519 1.00 50.97 85 LEU A O 1
ATOM 699 N N . THR A 1 86 ? -14.056 14.916 26.604 1.00 43.72 86 THR A N 1
ATOM 700 C CA . THR A 1 86 ? -12.909 15.822 26.595 1.00 43.72 86 THR A CA 1
ATOM 701 C C . THR A 1 86 ? -12.203 15.702 25.250 1.00 43.72 86 THR A C 1
ATOM 703 O O . THR A 1 86 ? -11.494 14.741 24.951 1.00 43.72 86 THR A O 1
ATOM 706 N N . ASP A 1 87 ? -12.476 16.703 24.417 1.00 44.25 87 ASP A N 1
ATOM 707 C CA . ASP A 1 87 ? -11.777 17.012 23.179 1.00 44.25 87 ASP A CA 1
ATOM 708 C C . ASP A 1 87 ? -10.279 17.174 23.470 1.00 44.25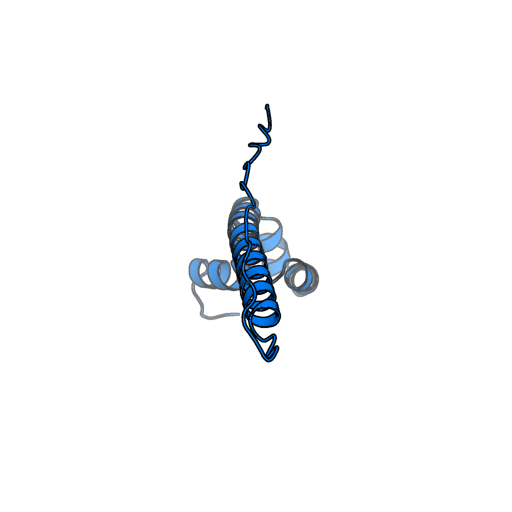 87 ASP A C 1
ATOM 710 O O . ASP A 1 87 ? -9.850 18.1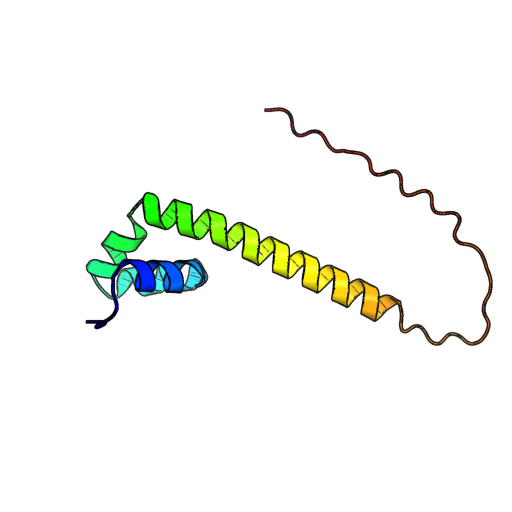07 24.153 1.00 44.25 87 ASP A O 1
ATOM 714 N N . HIS A 1 88 ? -9.469 16.225 23.000 1.00 51.88 88 HIS A N 1
ATOM 715 C CA . HIS A 1 88 ? -8.022 16.357 23.067 1.00 51.88 88 HIS A CA 1
ATOM 716 C C . HIS A 1 88 ? -7.547 17.055 21.792 1.00 51.88 88 HIS A C 1
ATOM 718 O O . HIS A 1 88 ? -7.212 16.421 20.791 1.00 51.88 88 HIS A O 1
ATOM 724 N N . HIS A 1 89 ? -7.527 18.386 21.853 1.00 51.72 89 HIS A N 1
ATOM 725 C CA . HIS A 1 89 ? -6.856 19.256 20.895 1.00 51.72 89 HIS A CA 1
ATOM 726 C C . HIS A 1 89 ? -5.426 18.756 20.620 1.00 51.72 89 HIS A C 1
ATOM 728 O O . HIS A 1 89 ? -4.558 18.783 21.495 1.00 51.72 89 HIS A O 1
ATOM 734 N N . VAL A 1 90 ? -5.160 18.350 19.379 1.00 44.72 90 VAL A N 1
ATOM 735 C CA . VAL A 1 90 ? -3.801 18.218 18.839 1.00 44.72 90 VAL A CA 1
ATOM 736 C C . VAL A 1 90 ? -3.448 19.571 18.221 1.00 44.72 90 VAL A C 1
ATOM 738 O O . VAL A 1 90 ? -4.040 19.970 17.219 1.00 44.72 90 VAL A O 1
ATOM 741 N N . ARG A 1 91 ? -2.539 20.319 18.858 1.00 36.56 91 ARG A N 1
ATOM 742 C CA . ARG A 1 91 ? -1.927 21.520 18.268 1.00 36.56 91 ARG A CA 1
ATOM 743 C C . ARG A 1 91 ? -0.798 21.103 17.321 1.00 36.56 91 ARG A C 1
ATOM 745 O O . ARG A 1 91 ? -0.089 20.141 17.610 1.00 36.56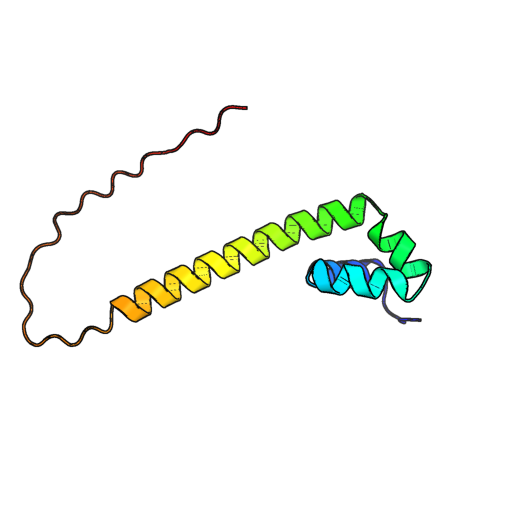 91 ARG A O 1
ATOM 752 N N . PHE A 1 92 ? -0.720 21.821 16.201 1.00 47.84 92 PHE A N 1
ATOM 753 C CA . PHE A 1 92 ? 0.321 21.748 15.174 1.00 47.84 92 PHE A CA 1
ATOM 754 C C . PHE A 1 92 ? 1.717 22.032 15.729 1.00 47.84 92 PHE A C 1
ATOM 756 O O . PHE A 1 92 ? 1.809 22.856 16.668 1.00 47.84 92 PHE A O 1
#

Secondary structure (DSSP, 8-state):
---S-HHHHHHHHTTS-HHHHHHHTTT-HHHHHHHH-HHHHHHHHHHHHHHHHHHHHHHHHHHHHHHS----SS------------------

Mean predicted aligned error: 15.19 Å

Foldseek 3Di:
DDPDDPVVVLVVVLPDDPVVLVVVCPPDPVSVVQCPDPVSVVSSVVSVVVVVVVVVVVVVVVVVVVVVPDPDPDDDDDDPDPPPPPDDDDDD

Nearest PDB structures (foldseek):
  6m92-assembly1_A  TM=6.010E-01  e=5.437E-01  Homo sapiens

pLDDT: mean 74.25, std 17.85, range [36.56, 92.88]

Radius of gyration: 22.03 Å; Cα contacts (8 Å, |Δi|>4): 26; chains: 1; bounding box: 46×34×58 Å

InterPro domains:
  IPR001810 F-box domain [PF00646] (1-43)
  IPR001810 F-box domain [PS50181] (1-44)
  IPR001810 F-box domain [SM00256] (4-44)
  IPR036047 F-box-like domain superfamily [SSF81383] (1-75)
  IPR050796 SCF complex F-box component [PTHR31672] (2-60)

Organism: Eutrema salsugineum (NCBI:txid72664)

Solvent-accessible surface area (backbone atoms only — not comparable to full-atom values): 5860 Å² total; per-residue (Å²): 129,79,95,61,58,68,70,61,51,50,57,56,54,32,71,50,57,68,74,60,49,60,60,49,31,77,75,40,72,68,44,38,54,51,68,68,31,66,70,50,48,50,53,26,50,65,40,47,54,52,54,52,50,50,50,50,54,50,52,51,51,52,52,52,58,62,63,71,70,65,91,62,89,75,92,79,91,84,85,92,72,85,81,80,78,79,80,80,82,80,78,132

Sequence (92 aa):
MSDLPEDLLEEILCRVSATSLKRLRYTCKRWNRLFDNKRFTRKHFAKASKQFMILIMLKNKLQICSLSVNHKGSPSMDFKGELSLTDHHVRF